Protein AF-A0A5B8Z5X4-F1 (afdb_monomer_lite)

Organism: Cytobacillus dafuensis (NCBI:txid1742359)

Sequence (160 aa):
MNDIFDKNNIFEFWEKALDEIRKSISKPSFDTWIAPLTAHVEDQTIIITTQNDISKDWVEERYKPLLLEKIKEVGGRDFVIKIVSSETLDEEKNLSFTSRIKGLDQNQALGYFLLACKDANVPEETIKEVYKNMKWYFDMKSREDAEEEGHKWFRSLIKS

InterPro domains:
  IPR024633 DnaA N-terminal domain [PF11638] (12-69)
  IPR038454 DnaA, N-terminal domain superfamily [G3DSA:3.30.300.180] (11-103)

Foldseek 3Di:
DDQCPDQVRVPVLLVQLLVVVCVVDDPVCSVPQPVQWDWHDDPQEIEIEDADPVSQVCCVVPVVVVSQVSSCVSRVHGGHYDYYYPVVVVVVVVVVVVVVPVPDDLVRVLVVVLVVCVVVVPDPVVNVVVSVVSVVCVVPDDPVVCVVVVVVVVVVVVVD

Secondary structure (DSSP, 8-state):
------TT-HHHHHHHHHHHHHHHS-HHHHHHHTTT-EEEEETTEEEEEESSHHHHHHHHHHTHHHHHHHHHHHHSS--EEEEEEHHHHHHHHHHHHHHHHTT--HHHHHHHHHHHHHHTT--HHHHHHHHHHHHHHHHHS-HHHHHHHHHHHHHHHHT-

pLDDT: mean 84.37, std 12.84, range [36.62, 95.88]

Structure (mmCIF, N/CA/C/O backbone):
data_AF-A0A5B8Z5X4-F1
#
_entry.id   AF-A0A5B8Z5X4-F1
#
loop_
_atom_site.group_PDB
_atom_site.id
_atom_site.type_symbol
_atom_site.label_atom_id
_atom_site.label_alt_id
_atom_site.label_comp_id
_atom_site.label_asym_id
_atom_site.label_entity_id
_atom_site.label_seq_id
_atom_site.pdbx_PDB_ins_code
_atom_site.Cartn_x
_atom_site.Cartn_y
_atom_site.Cartn_z
_atom_site.occupancy
_atom_site.B_iso_or_equiv
_atom_site.auth_seq_id
_atom_site.auth_comp_id
_atom_site.auth_asym_id
_atom_site.auth_atom_id
_atom_site.pdbx_PDB_model_num
ATOM 1 N N . MET A 1 1 ? -31.631 5.347 10.337 1.00 36.62 1 MET A N 1
ATOM 2 C CA . MET A 1 1 ? -30.459 4.650 10.902 1.00 36.62 1 MET A CA 1
ATOM 3 C C . MET A 1 1 ? -29.271 5.249 10.178 1.00 36.62 1 MET A C 1
ATOM 5 O O . MET A 1 1 ? -29.176 5.056 8.976 1.00 36.62 1 MET A O 1
ATOM 9 N N . ASN A 1 2 ? -28.530 6.145 10.831 1.00 37.72 2 ASN A N 1
ATOM 10 C CA . ASN A 1 2 ? -27.467 6.900 10.167 1.00 37.72 2 ASN A CA 1
ATOM 11 C C . ASN A 1 2 ? -26.269 5.970 10.011 1.00 37.72 2 ASN A C 1
ATOM 13 O O . ASN A 1 2 ? -25.614 5.656 11.001 1.00 37.72 2 ASN A O 1
ATOM 17 N N . ASP A 1 3 ? -26.041 5.488 8.793 1.00 51.06 3 ASP A N 1
ATOM 18 C CA . ASP A 1 3 ? -24.834 4.745 8.455 1.00 51.06 3 ASP A CA 1
ATOM 19 C C . ASP A 1 3 ? -23.680 5.761 8.477 1.00 51.06 3 ASP A C 1
ATOM 21 O O . ASP A 1 3 ? -23.506 6.554 7.556 1.00 51.06 3 ASP A O 1
ATOM 25 N N . ILE A 1 4 ? -22.962 5.822 9.604 1.00 51.12 4 ILE A N 1
ATOM 26 C CA . ILE A 1 4 ? -21.785 6.688 9.820 1.00 51.12 4 ILE A CA 1
ATOM 27 C C . ILE A 1 4 ? -20.644 6.293 8.861 1.00 51.12 4 ILE A C 1
ATOM 29 O O . ILE A 1 4 ? -19.684 7.037 8.676 1.00 51.12 4 ILE A O 1
ATOM 33 N N . PHE A 1 5 ? -20.774 5.139 8.205 1.00 55.28 5 PHE A N 1
ATOM 34 C CA . PHE A 1 5 ? -19.802 4.552 7.304 1.00 55.28 5 PHE A CA 1
ATOM 35 C C . PHE A 1 5 ? -19.933 5.072 5.865 1.00 55.28 5 PHE A C 1
ATOM 37 O O . PHE A 1 5 ? -19.979 4.306 4.902 1.00 55.28 5 PHE A O 1
ATOM 44 N N . ASP A 1 6 ? -20.000 6.392 5.707 1.00 57.22 6 ASP A N 1
ATOM 45 C CA . ASP A 1 6 ? -19.786 7.001 4.399 1.00 57.22 6 ASP A CA 1
ATOM 46 C C . ASP A 1 6 ? -18.274 7.041 4.121 1.00 57.22 6 ASP A C 1
ATOM 48 O O . ASP A 1 6 ? -17.474 7.335 5.015 1.00 57.22 6 ASP A O 1
ATOM 52 N N . LYS A 1 7 ? -17.856 6.770 2.877 1.00 53.00 7 LYS A N 1
ATOM 53 C CA . LYS A 1 7 ? -16.438 6.811 2.445 1.00 53.00 7 LYS A CA 1
ATOM 54 C C . LYS A 1 7 ? -15.758 8.141 2.812 1.00 53.00 7 LYS A C 1
ATOM 56 O O . LYS A 1 7 ? -14.541 8.198 2.954 1.00 53.00 7 LYS A O 1
ATOM 61 N N . ASN A 1 8 ? -16.566 9.185 2.987 1.00 54.69 8 ASN A N 1
ATOM 62 C CA . ASN A 1 8 ? -16.166 10.536 3.347 1.00 54.69 8 ASN A CA 1
ATOM 63 C C . ASN A 1 8 ? -15.823 10.730 4.836 1.00 54.69 8 ASN A C 1
ATOM 65 O O . ASN A 1 8 ? -15.366 11.816 5.179 1.00 54.69 8 ASN A O 1
ATOM 69 N N . ASN A 1 9 ? -16.029 9.735 5.717 1.00 73.81 9 ASN A N 1
ATOM 70 C CA . ASN A 1 9 ? -15.843 9.933 7.160 1.00 73.81 9 ASN A CA 1
ATOM 71 C C . ASN A 1 9 ? -15.201 8.765 7.943 1.00 73.81 9 ASN A C 1
ATOM 73 O O . ASN A 1 9 ? -15.381 8.628 9.155 1.00 73.81 9 ASN A O 1
ATOM 77 N N . ILE A 1 10 ? -14.403 7.924 7.272 1.00 83.06 10 ILE A N 1
ATOM 78 C CA . ILE A 1 10 ? -13.658 6.839 7.939 1.00 83.06 10 ILE A CA 1
ATOM 79 C C . ILE A 1 10 ? -12.694 7.356 9.019 1.00 83.06 10 ILE A C 1
ATOM 81 O O . ILE A 1 10 ? -12.473 6.674 10.015 1.00 83.06 10 ILE A O 1
ATOM 85 N N . PHE A 1 11 ? -12.154 8.565 8.852 1.00 84.56 11 PHE A N 1
ATOM 86 C CA . PHE A 1 11 ? -11.229 9.162 9.812 1.00 84.56 11 PHE A CA 1
ATOM 87 C C . PHE A 1 11 ? -11.896 9.398 11.174 1.00 84.56 11 PHE A C 1
ATOM 89 O O . PHE A 1 11 ? -11.402 8.900 12.181 1.00 84.56 11 PHE A O 1
ATOM 96 N N . GLU A 1 12 ? -13.057 10.066 11.223 1.00 87.19 12 GLU A N 1
ATOM 97 C CA . GLU A 1 12 ? -13.762 10.277 12.498 1.00 87.19 12 GLU A CA 1
ATOM 98 C C . GLU A 1 12 ? -14.269 8.963 13.097 1.00 87.19 12 GLU A C 1
ATOM 100 O O . GLU A 1 12 ? -14.322 8.814 14.318 1.00 87.19 12 GLU A O 1
ATOM 105 N N . PHE A 1 13 ? -14.661 8.005 12.252 1.00 89.44 13 PHE A N 1
ATOM 106 C CA . PHE A 1 13 ? -15.048 6.673 12.705 1.00 89.44 13 PHE A CA 1
ATOM 107 C C . PHE A 1 13 ? -13.884 5.953 13.399 1.00 89.44 13 PHE A C 1
ATOM 109 O O . PHE A 1 13 ? -14.053 5.414 14.494 1.00 89.44 13 PHE A O 1
ATOM 116 N N . TRP A 1 14 ? -12.706 5.960 12.773 1.00 92.62 14 TRP A N 1
ATOM 117 C CA . TRP A 1 14 ? -11.510 5.319 13.305 1.00 92.62 14 TRP A CA 1
ATOM 118 C C . TRP A 1 14 ? -11.037 5.986 14.595 1.00 92.62 14 TRP A C 1
ATOM 120 O O . TRP A 1 14 ? -10.784 5.283 15.567 1.00 92.62 14 TRP A O 1
ATOM 130 N N . GLU A 1 15 ? -11.018 7.320 14.654 1.00 92.06 15 GLU A N 1
ATOM 131 C CA . GLU A 1 15 ? -10.689 8.067 15.877 1.00 92.06 15 GLU A CA 1
ATOM 132 C C . GLU A 1 15 ? -11.616 7.688 17.044 1.00 92.06 15 GLU A C 1
ATOM 134 O O . GLU A 1 15 ? -11.150 7.403 18.147 1.00 92.06 15 GLU A O 1
ATOM 139 N N . LYS A 1 16 ? -12.929 7.569 16.797 1.00 92.38 16 LYS A N 1
ATOM 140 C CA . LYS A 1 16 ? -13.879 7.098 17.821 1.00 92.38 16 LYS A CA 1
ATOM 141 C C . LYS A 1 16 ? -13.584 5.667 18.270 1.00 92.38 16 LYS A C 1
ATOM 143 O O . LYS A 1 16 ? -13.640 5.382 19.464 1.00 92.38 16 LYS A O 1
ATOM 148 N N . ALA A 1 17 ? -13.262 4.768 17.340 1.00 93.38 17 ALA A N 1
ATOM 149 C CA . ALA A 1 17 ? -12.882 3.399 17.684 1.00 93.38 17 ALA A CA 1
ATOM 150 C C . ALA A 1 17 ? -11.594 3.369 18.526 1.00 93.38 17 ALA A C 1
ATOM 152 O O . ALA A 1 17 ? -11.544 2.669 19.539 1.00 93.38 17 ALA A O 1
ATOM 153 N N . LEU A 1 18 ? -10.585 4.168 18.167 1.00 94.38 18 LEU A N 1
ATOM 154 C CA . LEU A 1 18 ? -9.347 4.312 18.933 1.00 94.38 18 LEU A CA 1
ATOM 155 C C . LEU A 1 18 ? -9.610 4.826 20.352 1.00 94.38 18 LEU A C 1
ATOM 157 O O . LEU A 1 18 ? -9.022 4.302 21.300 1.00 94.38 18 LEU A O 1
ATOM 161 N N . ASP A 1 19 ? -10.511 5.792 20.524 1.00 95.00 19 ASP A N 1
ATOM 162 C CA . ASP A 1 19 ? -10.886 6.310 21.842 1.00 95.00 19 ASP A CA 1
ATOM 163 C C . ASP A 1 19 ? -11.571 5.260 22.727 1.00 95.00 19 ASP A C 1
ATOM 165 O O . ASP A 1 19 ? -11.278 5.180 23.924 1.00 95.00 19 ASP A O 1
ATOM 169 N N . GLU A 1 20 ? -12.436 4.412 22.166 1.00 94.88 20 GLU A N 1
ATOM 170 C CA . GLU A 1 20 ? -13.042 3.300 22.913 1.00 94.88 20 GLU A CA 1
ATOM 171 C C . GLU A 1 20 ? -12.017 2.209 23.264 1.00 94.88 20 GLU A C 1
ATOM 173 O O . GLU A 1 20 ? -12.011 1.670 24.378 1.00 94.88 20 GLU A O 1
ATOM 178 N N . ILE A 1 21 ? -11.073 1.924 22.363 1.00 95.19 21 ILE A N 1
ATOM 179 C CA . ILE A 1 21 ? -9.986 0.975 22.637 1.00 95.19 21 ILE A CA 1
ATOM 180 C C . ILE A 1 21 ? -9.056 1.522 23.725 1.00 95.19 21 ILE A C 1
ATOM 182 O O . ILE A 1 21 ? -8.680 0.779 24.633 1.00 95.19 21 ILE A O 1
ATOM 186 N N . ARG A 1 22 ? -8.733 2.823 23.701 1.00 94.81 22 ARG A N 1
ATOM 187 C CA . ARG A 1 22 ? -7.885 3.496 24.702 1.00 94.81 22 ARG A CA 1
ATOM 188 C C . ARG A 1 22 ? -8.418 3.325 26.125 1.00 94.81 22 ARG A C 1
ATOM 190 O O . ARG A 1 22 ? -7.629 3.224 27.060 1.00 94.81 22 ARG A O 1
ATOM 197 N N . LYS A 1 23 ? -9.743 3.276 26.294 1.00 94.38 23 LYS A N 1
ATOM 198 C CA . LYS A 1 23 ? -10.408 3.043 27.589 1.00 94.38 23 LYS A CA 1
ATOM 199 C C . LYS A 1 23 ? -10.361 1.576 28.033 1.00 94.38 23 LYS A C 1
ATOM 201 O O . LYS A 1 23 ? -10.526 1.300 29.217 1.00 94.38 23 LYS A O 1
ATOM 206 N N . SER A 1 24 ? -10.148 0.650 27.099 1.00 92.25 24 SER A N 1
ATOM 207 C CA . SER A 1 24 ? -10.277 -0.798 27.310 1.00 92.25 24 SER A CA 1
ATOM 208 C C . SER A 1 24 ? -8.954 -1.496 27.654 1.00 92.25 24 SER A C 1
ATOM 210 O O . SER A 1 24 ? -8.967 -2.620 28.151 1.00 92.25 24 SER A O 1
ATOM 212 N N . ILE A 1 25 ? -7.806 -0.860 27.397 1.00 94.25 25 ILE A N 1
ATOM 213 C CA . ILE A 1 25 ? -6.471 -1.442 27.624 1.00 94.25 25 ILE A CA 1
ATOM 214 C C . ILE A 1 25 ? -5.532 -0.473 28.349 1.00 94.25 25 ILE A C 1
ATOM 216 O O . ILE A 1 25 ? -5.806 0.716 28.487 1.00 94.25 25 ILE A O 1
ATOM 220 N N . SER A 1 26 ? -4.388 -0.981 28.818 1.00 95.38 26 SER A N 1
ATOM 221 C CA . SER A 1 26 ? -3.384 -0.144 29.484 1.00 95.38 26 SER A CA 1
ATOM 222 C C . SER A 1 26 ? -2.770 0.887 28.527 1.00 95.38 26 SER A C 1
ATOM 224 O O . SER A 1 26 ? -2.558 0.599 27.346 1.00 95.38 26 SER A O 1
ATOM 226 N N . LYS A 1 27 ? -2.410 2.068 29.049 1.00 90.69 27 LYS A N 1
ATOM 227 C CA . LYS A 1 27 ? -1.768 3.136 28.265 1.00 90.69 27 LYS A CA 1
ATOM 228 C C . LYS A 1 27 ? -0.513 2.662 27.504 1.00 90.69 27 LYS A C 1
ATOM 230 O O . LYS A 1 27 ? -0.454 2.917 26.305 1.00 90.69 27 LYS A O 1
ATOM 235 N N . PRO A 1 28 ? 0.439 1.924 28.113 1.00 87.56 28 PRO A N 1
ATOM 236 C CA . PRO A 1 28 ? 1.592 1.400 27.377 1.00 87.56 28 PRO A CA 1
ATOM 237 C C . PRO A 1 28 ? 1.206 0.437 26.249 1.00 87.56 28 PRO A C 1
ATOM 239 O O . PRO A 1 28 ? 1.792 0.490 25.171 1.00 87.56 28 PRO A O 1
ATOM 242 N N . SER A 1 29 ? 0.205 -0.426 26.469 1.00 90.19 29 SER A N 1
ATOM 243 C CA . SER A 1 29 ? -0.292 -1.336 25.429 1.00 90.19 29 SER A CA 1
ATOM 244 C C . SER A 1 29 ? -0.908 -0.574 24.259 1.00 90.19 29 SER A C 1
ATOM 246 O O . SER A 1 29 ? -0.622 -0.900 23.111 1.00 90.19 29 SER A O 1
ATOM 248 N N . PHE A 1 30 ? -1.720 0.447 24.547 1.00 94.62 30 PHE A N 1
ATOM 249 C CA . PHE A 1 30 ? -2.337 1.284 23.523 1.00 94.62 30 PHE A CA 1
ATOM 250 C C . PHE A 1 30 ? -1.292 2.049 22.715 1.00 94.62 30 PHE A C 1
ATOM 252 O O . PHE A 1 30 ? -1.270 1.935 21.492 1.00 94.62 30 PHE A O 1
ATOM 259 N N . ASP A 1 31 ? -0.413 2.784 23.400 1.00 90.12 31 ASP A N 1
ATOM 260 C CA . ASP A 1 31 ? 0.585 3.644 22.761 1.00 90.12 31 ASP A CA 1
ATOM 261 C C . ASP A 1 31 ? 1.543 2.824 21.872 1.00 90.12 31 ASP A C 1
ATOM 263 O O . ASP A 1 31 ? 1.982 3.311 20.834 1.00 90.12 31 ASP A O 1
ATOM 267 N N . THR A 1 32 ? 1.827 1.569 22.246 1.00 84.69 32 THR A N 1
ATOM 268 C CA . THR A 1 32 ? 2.729 0.684 21.489 1.00 84.69 32 THR A CA 1
ATOM 269 C C . THR A 1 32 ? 2.039 -0.001 20.310 1.00 84.69 32 THR A C 1
ATOM 271 O O . THR A 1 32 ? 2.598 -0.037 19.220 1.00 84.69 32 THR A O 1
ATOM 274 N N . TRP A 1 33 ? 0.852 -0.582 20.515 1.00 91.44 33 TRP A N 1
ATOM 275 C CA . TRP A 1 33 ? 0.277 -1.535 19.553 1.00 91.44 33 TRP A CA 1
ATOM 276 C C . TRP A 1 33 ? -0.903 -0.996 18.753 1.00 91.44 33 TRP A C 1
ATOM 278 O O . TRP A 1 33 ? -1.181 -1.514 17.678 1.00 91.44 33 TRP A O 1
ATOM 288 N N . ILE A 1 34 ? -1.614 0.005 19.276 1.00 94.50 34 ILE A N 1
ATOM 289 C CA . ILE A 1 34 ? -2.881 0.473 18.701 1.00 94.50 34 ILE A CA 1
ATOM 290 C C . ILE A 1 34 ? -2.748 1.882 18.131 1.00 94.50 34 ILE A C 1
ATOM 292 O O . ILE A 1 34 ? -3.170 2.125 17.007 1.00 94.50 34 ILE A O 1
ATOM 296 N N . ALA A 1 35 ? -2.132 2.805 18.873 1.00 92.12 35 ALA A N 1
ATOM 297 C CA . ALA A 1 35 ? -1.947 4.188 18.437 1.00 92.12 35 ALA A CA 1
ATOM 298 C C . ALA A 1 35 ? -1.225 4.334 17.079 1.00 92.12 35 ALA A C 1
ATOM 300 O O . ALA A 1 35 ? -1.587 5.239 16.330 1.00 92.12 35 ALA A O 1
ATOM 301 N N . PRO A 1 36 ? -0.243 3.480 16.718 1.00 92.56 36 PRO A N 1
ATOM 302 C CA . PRO A 1 36 ? 0.424 3.580 15.420 1.00 92.56 36 PRO A CA 1
ATOM 303 C C . PRO A 1 36 ? -0.392 3.058 14.228 1.00 92.56 36 PRO A C 1
ATOM 305 O O . PRO A 1 36 ? 0.075 3.164 13.095 1.00 92.56 36 PRO A O 1
ATOM 308 N N . LEU A 1 37 ? -1.556 2.445 14.466 1.00 93.94 37 LEU A N 1
ATOM 309 C CA . LEU A 1 37 ? -2.372 1.837 13.421 1.00 93.94 37 LEU A CA 1
ATOM 310 C C . LEU A 1 37 ? -3.133 2.896 12.624 1.00 93.94 37 LEU A C 1
ATOM 312 O O . LEU A 1 37 ? -3.771 3.788 13.188 1.00 93.94 37 LEU A O 1
ATOM 316 N N . THR A 1 38 ? -3.151 2.742 11.306 1.00 91.88 38 THR A N 1
ATOM 317 C CA . THR A 1 38 ? -3.998 3.545 10.414 1.00 91.88 38 THR A CA 1
ATOM 318 C C . THR A 1 38 ? -5.074 2.672 9.786 1.00 91.88 38 THR A C 1
ATOM 320 O O . THR A 1 38 ? -4.874 1.468 9.624 1.00 91.88 38 THR A O 1
ATOM 323 N N . ALA A 1 39 ? -6.223 3.258 9.447 1.00 91.44 39 ALA A N 1
ATOM 324 C CA . ALA A 1 39 ? -7.322 2.527 8.828 1.00 91.44 39 ALA A CA 1
ATOM 325 C C . ALA A 1 39 ? -7.893 3.250 7.606 1.00 91.44 39 ALA A C 1
ATOM 327 O O . ALA A 1 39 ? -8.081 4.468 7.614 1.00 91.44 39 ALA A O 1
ATOM 328 N N . HIS A 1 40 ? -8.226 2.480 6.573 1.00 88.38 40 HIS A N 1
ATOM 329 C CA . HIS A 1 40 ? -8.954 2.945 5.393 1.00 88.38 40 HIS A CA 1
ATOM 330 C C . HIS A 1 40 ? -9.958 1.890 4.914 1.00 88.38 40 HIS A C 1
ATOM 332 O O . HIS A 1 40 ? -9.998 0.778 5.434 1.00 88.38 40 HIS A O 1
ATOM 338 N N . VAL A 1 41 ? -10.812 2.244 3.949 1.00 85.31 41 VAL A N 1
ATOM 339 C CA . VAL A 1 41 ? -11.865 1.351 3.431 1.00 85.31 41 VAL A CA 1
ATOM 340 C C . VAL A 1 41 ? -11.611 1.006 1.971 1.00 85.31 41 VAL A C 1
ATOM 342 O O . VAL A 1 41 ? -11.562 1.896 1.121 1.00 85.31 41 VAL A O 1
ATOM 345 N N . GLU A 1 42 ? -11.561 -0.290 1.674 1.00 83.25 42 GLU A N 1
ATOM 346 C CA . GLU A 1 42 ? -11.500 -0.850 0.321 1.00 83.25 42 GLU A CA 1
ATOM 347 C C . GLU A 1 42 ? -12.595 -1.900 0.159 1.00 83.25 42 GLU A C 1
ATOM 349 O O . GLU A 1 42 ? -12.698 -2.803 0.980 1.00 83.25 42 GLU A O 1
ATOM 354 N N . ASP A 1 43 ? -13.443 -1.767 -0.867 1.00 78.25 43 ASP A N 1
ATOM 355 C CA . ASP A 1 43 ? -14.484 -2.746 -1.221 1.00 78.25 43 ASP A CA 1
ATOM 356 C C . ASP A 1 43 ? -15.263 -3.318 -0.018 1.00 78.25 43 ASP A C 1
ATOM 358 O O . ASP A 1 43 ? -15.481 -4.519 0.105 1.00 78.25 43 ASP A O 1
ATOM 362 N N . GLN A 1 44 ? -15.696 -2.423 0.882 1.00 81.44 44 GLN A N 1
ATOM 363 C CA . GLN A 1 44 ? -16.445 -2.724 2.119 1.00 81.44 44 GLN A CA 1
ATOM 364 C C . GLN A 1 44 ? -15.649 -3.419 3.240 1.00 81.44 44 GLN A C 1
ATOM 366 O O . GLN A 1 44 ? -16.228 -3.809 4.254 1.00 81.44 44 GLN A O 1
ATOM 371 N N . THR A 1 45 ? -14.330 -3.513 3.102 1.00 87.75 45 THR A N 1
ATOM 372 C CA . THR A 1 45 ? -13.401 -4.030 4.110 1.00 87.75 45 THR A CA 1
ATOM 373 C C . THR A 1 45 ? -12.620 -2.881 4.741 1.00 87.75 45 THR A C 1
ATOM 375 O O . THR A 1 45 ? -12.146 -1.985 4.041 1.00 87.75 45 THR A O 1
ATOM 378 N N . ILE A 1 46 ? -12.466 -2.906 6.066 1.00 90.62 46 ILE A N 1
ATOM 379 C CA . ILE A 1 46 ? -11.562 -1.994 6.775 1.00 90.62 46 ILE A CA 1
ATOM 380 C C . ILE A 1 46 ? -10.159 -2.581 6.709 1.00 90.62 46 ILE A C 1
ATOM 382 O O . ILE A 1 46 ? -9.898 -3.656 7.252 1.00 90.62 46 ILE A O 1
ATOM 386 N N . ILE A 1 47 ? -9.259 -1.868 6.052 1.00 92.50 47 ILE A N 1
ATOM 387 C CA . ILE A 1 47 ? -7.847 -2.214 5.996 1.00 92.50 47 ILE A CA 1
ATOM 388 C C . ILE A 1 47 ? -7.149 -1.483 7.136 1.00 92.50 47 ILE A C 1
ATOM 390 O O . ILE A 1 47 ? -7.158 -0.257 7.171 1.00 92.50 47 ILE A O 1
ATOM 394 N N . ILE A 1 48 ? -6.572 -2.233 8.072 1.00 93.88 48 ILE A N 1
ATOM 395 C CA . ILE A 1 48 ? -5.789 -1.707 9.193 1.00 93.88 48 ILE A CA 1
ATOM 396 C C . ILE A 1 48 ? -4.316 -1.943 8.884 1.00 93.88 48 ILE A C 1
ATOM 398 O O . ILE A 1 48 ? -3.898 -3.087 8.706 1.00 93.88 48 ILE A O 1
ATOM 402 N N . THR A 1 49 ? -3.532 -0.873 8.828 1.00 93.94 49 THR A N 1
ATOM 403 C CA . THR A 1 49 ? -2.110 -0.932 8.485 1.00 93.94 49 THR A CA 1
ATOM 404 C C . THR A 1 49 ? -1.249 -0.817 9.737 1.00 93.94 49 THR A C 1
ATOM 406 O O . THR A 1 49 ? -1.419 0.105 10.537 1.00 93.94 49 THR A O 1
ATOM 409 N N . THR A 1 50 ? -0.308 -1.745 9.897 1.00 92.31 50 THR A N 1
ATOM 410 C CA . THR A 1 50 ? 0.740 -1.723 10.922 1.00 92.31 50 THR A CA 1
ATOM 411 C C . THR A 1 50 ? 2.071 -1.239 10.336 1.00 92.31 50 THR A C 1
ATOM 413 O O . THR A 1 50 ? 2.254 -1.194 9.121 1.00 92.31 50 THR A O 1
ATOM 416 N N . GLN A 1 51 ? 3.030 -0.901 11.202 1.00 87.06 51 GLN A N 1
ATOM 417 C CA . GLN A 1 51 ? 4.350 -0.409 10.781 1.00 87.06 51 GLN A CA 1
ATOM 418 C C . GLN A 1 51 ? 5.281 -1.490 10.203 1.00 87.06 51 GLN A C 1
ATOM 420 O O . GLN A 1 51 ? 6.248 -1.153 9.530 1.00 87.06 51 GLN A O 1
ATOM 425 N N . ASN A 1 52 ? 5.053 -2.765 10.529 1.00 84.44 52 ASN A N 1
ATOM 426 C CA . ASN A 1 52 ? 5.870 -3.910 10.108 1.00 84.44 52 ASN A CA 1
ATOM 427 C C . ASN A 1 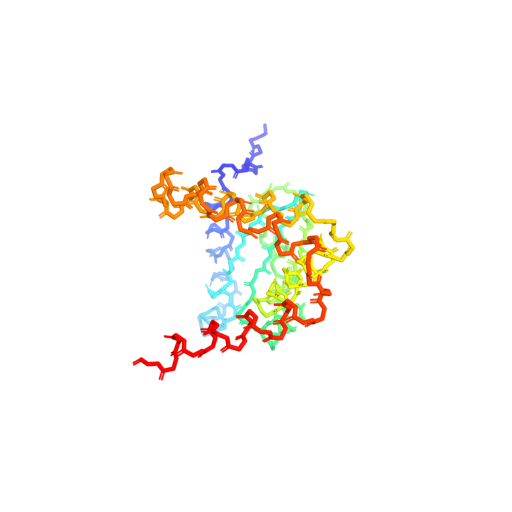52 ? 5.150 -5.231 10.419 1.00 84.44 52 ASN A C 1
ATOM 429 O O . ASN A 1 52 ? 4.131 -5.246 11.124 1.00 84.44 52 ASN A O 1
ATOM 433 N N . ASP A 1 53 ? 5.698 -6.338 9.923 1.00 84.81 53 ASP A N 1
ATOM 434 C CA . ASP A 1 53 ? 5.106 -7.669 10.097 1.00 84.81 53 ASP A CA 1
ATOM 435 C C . ASP A 1 53 ? 5.032 -8.127 11.561 1.00 84.81 53 ASP A C 1
ATOM 437 O O . ASP A 1 53 ? 4.023 -8.689 11.975 1.00 84.81 53 ASP A O 1
ATOM 441 N N . ILE A 1 54 ? 6.016 -7.785 12.400 1.00 85.12 54 ILE A N 1
ATOM 442 C CA . ILE A 1 54 ? 5.983 -8.131 13.836 1.00 85.12 54 ILE A CA 1
ATOM 443 C C . ILE A 1 54 ? 4.769 -7.486 14.517 1.00 85.12 54 ILE A C 1
ATOM 445 O O . ILE A 1 54 ? 4.054 -8.119 15.295 1.00 85.12 54 ILE A O 1
ATOM 449 N N . SER A 1 55 ? 4.524 -6.211 14.213 1.00 87.12 55 SER A N 1
ATOM 450 C CA . SER A 1 55 ? 3.359 -5.485 14.716 1.00 87.12 55 SER A CA 1
ATOM 451 C C . SER A 1 55 ? 2.061 -6.065 14.170 1.00 87.12 55 SER A C 1
ATOM 453 O O . SER A 1 55 ? 1.084 -6.152 14.909 1.00 87.12 55 SER A O 1
ATOM 455 N N . LYS A 1 56 ? 2.043 -6.476 12.897 1.00 91.50 56 LYS A N 1
ATOM 456 C CA . LYS A 1 56 ? 0.882 -7.122 12.277 1.00 91.50 56 LYS A CA 1
ATOM 457 C C . LYS A 1 56 ? 0.526 -8.410 13.008 1.00 91.50 56 LYS A C 1
ATOM 459 O O . LYS A 1 56 ? -0.602 -8.514 13.478 1.00 91.50 56 LYS A O 1
ATOM 464 N N . ASP A 1 57 ? 1.477 -9.328 13.151 1.00 88.31 57 ASP A N 1
ATOM 465 C CA . ASP A 1 57 ? 1.253 -10.627 13.787 1.00 88.31 57 ASP A CA 1
ATOM 466 C C . ASP A 1 57 ? 0.751 -10.444 15.222 1.00 88.31 57 ASP A C 1
ATOM 468 O O . ASP A 1 57 ? -0.251 -11.028 15.631 1.00 88.31 57 ASP A O 1
ATOM 472 N N . TRP A 1 58 ? 1.372 -9.533 15.973 1.00 90.06 58 TRP A N 1
ATOM 473 C CA . TRP A 1 58 ? 0.966 -9.261 17.347 1.00 90.06 58 TRP A CA 1
ATOM 474 C C . TRP A 1 58 ? -0.439 -8.658 17.463 1.00 90.06 58 TRP A C 1
ATOM 476 O O . TRP A 1 58 ? -1.222 -9.041 18.340 1.00 90.06 58 TRP A O 1
ATOM 486 N N . VAL A 1 59 ? -0.775 -7.701 16.592 1.00 92.88 59 VAL A N 1
ATOM 487 C CA . VAL A 1 59 ? -2.104 -7.075 16.554 1.00 92.88 59 VAL A CA 1
ATOM 488 C C . VAL A 1 59 ? -3.159 -8.081 16.107 1.00 92.88 59 VAL A C 1
ATOM 490 O O . VAL A 1 59 ? -4.241 -8.127 16.695 1.00 92.88 59 VAL A O 1
ATOM 493 N N . GLU A 1 60 ? -2.839 -8.925 15.131 1.00 92.75 60 GLU A N 1
ATOM 494 C CA . GLU A 1 60 ? -3.716 -9.978 14.633 1.00 92.75 60 GLU A CA 1
ATOM 495 C C . GLU A 1 60 ? -4.009 -11.040 15.699 1.00 92.75 60 GLU A C 1
ATOM 497 O O . GLU A 1 60 ? -5.172 -11.392 15.907 1.00 92.75 60 GLU A O 1
ATOM 502 N N . GLU A 1 61 ? -2.994 -11.494 16.432 1.00 91.31 61 GLU A N 1
ATOM 503 C CA . GLU A 1 61 ? -3.153 -12.515 17.469 1.00 91.31 61 GLU A CA 1
ATOM 504 C C . GLU A 1 61 ? -3.867 -11.996 18.723 1.00 91.31 61 GLU A C 1
ATOM 506 O O . GLU A 1 61 ? -4.699 -12.699 19.301 1.00 91.31 61 GLU A O 1
ATOM 511 N N . ARG A 1 62 ? -3.536 -10.780 19.182 1.00 92.19 62 ARG A N 1
ATOM 512 C CA . ARG A 1 62 ? -3.965 -10.300 20.509 1.00 92.19 62 ARG A CA 1
ATOM 513 C C . ARG A 1 62 ? -5.077 -9.272 20.491 1.00 92.19 62 ARG A C 1
ATOM 515 O O . ARG A 1 62 ? -5.873 -9.230 21.427 1.00 92.19 62 ARG A O 1
ATOM 522 N N . TYR A 1 63 ? -5.114 -8.419 19.474 1.00 93.44 63 TYR A N 1
ATOM 523 C CA . TYR A 1 63 ? -5.975 -7.237 19.470 1.00 93.44 63 TYR A CA 1
ATOM 524 C C . TYR A 1 63 ? -7.080 -7.300 18.419 1.00 93.44 63 TYR A C 1
ATOM 526 O O . TYR A 1 63 ? -8.058 -6.572 18.549 1.00 93.44 63 TYR A O 1
ATOM 534 N N . LYS A 1 64 ? -7.012 -8.209 17.440 1.00 93.38 64 LYS A N 1
ATOM 535 C CA . LYS A 1 64 ? -8.060 -8.399 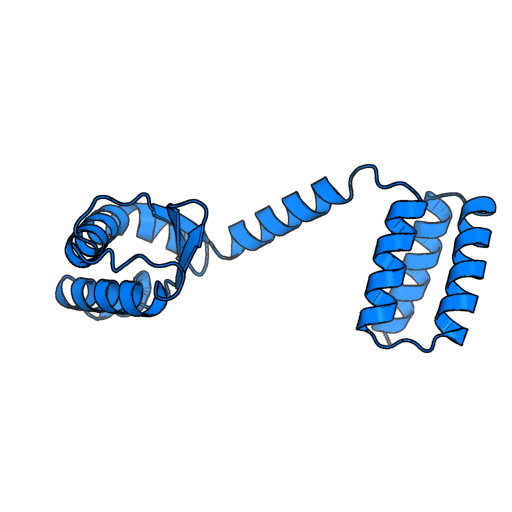16.426 1.00 93.38 64 LYS A CA 1
ATOM 536 C C . LYS A 1 64 ? -9.464 -8.610 17.009 1.00 93.38 64 LYS A C 1
ATOM 538 O O . LYS A 1 64 ? -10.386 -7.969 16.503 1.00 93.38 64 LYS A O 1
ATOM 543 N N . PRO A 1 65 ? -9.671 -9.420 18.071 1.00 94.06 65 PRO A N 1
ATOM 544 C CA . PRO A 1 65 ? -10.996 -9.554 18.678 1.00 94.06 65 PRO A CA 1
ATOM 545 C C . PRO A 1 65 ? -11.507 -8.233 19.265 1.00 94.06 65 PRO A C 1
ATOM 547 O O . PRO A 1 65 ? -12.651 -7.860 19.026 1.00 94.06 65 PRO A O 1
ATOM 550 N N . LEU A 1 66 ? -10.638 -7.495 19.965 1.00 94.50 66 LEU A N 1
ATOM 551 C CA . LEU A 1 66 ? -10.969 -6.197 20.554 1.00 94.50 66 LEU A CA 1
ATOM 552 C C . LEU A 1 66 ? -11.261 -5.144 19.477 1.00 94.50 66 LEU A C 1
ATOM 554 O O . LEU A 1 66 ? -12.209 -4.377 19.607 1.00 94.50 66 LEU A O 1
ATOM 558 N N . LEU A 1 67 ? -10.472 -5.120 18.399 1.00 95.12 67 LEU A N 1
ATOM 559 C CA . LEU A 1 67 ? -10.697 -4.242 17.252 1.00 95.12 67 LEU A CA 1
ATOM 560 C C . LEU A 1 67 ? -12.078 -4.497 16.647 1.00 95.12 67 LEU A C 1
ATOM 562 O O . LEU A 1 67 ? -12.844 -3.556 16.484 1.00 95.12 67 LEU A O 1
ATOM 566 N N . LEU A 1 68 ? -12.422 -5.758 16.370 1.00 93.94 68 LEU A N 1
ATOM 567 C CA . LEU A 1 68 ? -13.738 -6.125 15.839 1.00 93.94 68 LEU A CA 1
ATOM 568 C C . LEU A 1 68 ? -14.875 -5.704 16.770 1.00 93.94 68 LEU A C 1
ATOM 570 O O . LEU A 1 68 ? -15.859 -5.134 16.304 1.00 93.94 68 LEU A O 1
ATOM 574 N N . GLU A 1 69 ? -14.731 -5.955 18.071 1.00 94.75 69 GLU A N 1
ATOM 575 C CA . GLU A 1 69 ? -15.711 -5.560 19.082 1.00 94.75 69 GLU A CA 1
ATOM 576 C C . GLU A 1 69 ? -15.939 -4.043 19.072 1.00 94.75 69 GLU A C 1
ATOM 578 O O . GLU A 1 69 ? -17.072 -3.593 18.909 1.00 94.75 69 GLU A O 1
ATOM 583 N N . LYS A 1 70 ? -14.871 -3.240 19.166 1.00 94.00 70 LYS A N 1
ATOM 584 C CA . LYS A 1 70 ? -14.989 -1.775 19.261 1.00 94.00 70 LYS A CA 1
ATOM 585 C C . LYS A 1 70 ? -15.433 -1.124 17.958 1.00 94.00 70 LYS A C 1
ATOM 587 O O . LYS A 1 70 ? -16.262 -0.219 17.976 1.00 94.00 70 LYS A O 1
ATOM 592 N N . ILE A 1 71 ? -14.974 -1.629 16.816 1.00 92.25 71 ILE A N 1
ATOM 593 C CA . ILE A 1 71 ? -15.450 -1.192 15.496 1.00 92.25 71 ILE A CA 1
ATOM 594 C C . ILE A 1 71 ? -16.950 -1.489 15.346 1.00 92.25 71 ILE A C 1
ATOM 596 O O . ILE A 1 71 ? -17.701 -0.639 14.864 1.00 92.25 71 ILE A O 1
ATOM 600 N N . LYS A 1 72 ? -17.412 -2.662 15.798 1.00 91.38 72 LYS A N 1
ATOM 601 C CA . LYS A 1 72 ? -18.834 -3.025 15.789 1.00 91.38 72 LYS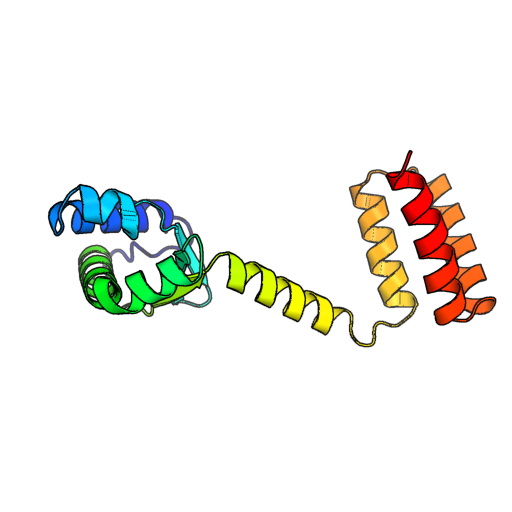 A CA 1
ATOM 602 C C . LYS A 1 72 ? -19.663 -2.137 16.710 1.00 91.38 72 LYS A C 1
ATOM 604 O O . LYS A 1 72 ? -20.744 -1.712 16.312 1.00 91.38 72 LYS A O 1
ATOM 609 N N . GLU A 1 73 ? -19.179 -1.851 17.916 1.00 90.62 73 GLU A N 1
ATOM 610 C CA . GLU A 1 73 ? -19.857 -0.958 18.864 1.00 90.62 73 GLU A CA 1
ATOM 611 C C . GLU A 1 73 ? -20.038 0.449 18.281 1.00 90.62 73 GLU A C 1
ATOM 613 O O . GLU A 1 73 ? -21.140 0.994 18.324 1.00 90.62 73 GLU A O 1
ATOM 618 N N . VAL A 1 74 ? -18.986 1.010 17.675 1.00 90.31 74 VAL A N 1
ATOM 619 C CA . VAL A 1 74 ? -19.029 2.353 17.076 1.00 90.31 74 VAL A CA 1
ATOM 620 C C . VAL A 1 74 ? -19.888 2.383 15.807 1.00 90.31 74 VAL A C 1
ATOM 622 O O . VAL A 1 74 ? -20.616 3.349 15.578 1.00 90.31 74 VAL A O 1
ATOM 625 N N . GLY A 1 75 ? -19.817 1.346 14.969 1.00 86.00 75 GLY A N 1
ATOM 626 C CA . GLY A 1 75 ? -20.508 1.316 13.674 1.00 86.00 75 GLY A CA 1
ATOM 627 C C . GLY A 1 75 ? -21.894 0.677 13.690 1.00 86.00 75 GLY A C 1
ATOM 628 O O . GLY A 1 75 ? -22.604 0.742 12.689 1.00 86.00 75 GLY A O 1
ATOM 629 N N . GLY A 1 76 ? -22.292 0.050 14.797 1.00 86.94 76 GLY A N 1
ATOM 630 C CA . GLY A 1 76 ? -23.606 -0.573 14.973 1.00 86.94 76 GLY A CA 1
ATOM 631 C C . GLY A 1 76 ? -23.869 -1.803 14.096 1.00 86.94 76 GLY A C 1
ATOM 632 O O . GLY A 1 76 ? -25.016 -2.240 13.998 1.00 86.94 76 GLY A O 1
ATOM 633 N N . ARG A 1 77 ? -22.842 -2.362 13.443 1.00 85.38 77 ARG A N 1
ATOM 634 C CA . ARG A 1 77 ? -22.935 -3.542 12.569 1.00 85.38 77 ARG A CA 1
ATOM 635 C C . ARG A 1 77 ? -21.618 -4.310 12.535 1.00 85.38 77 ARG A C 1
ATOM 637 O O . ARG A 1 77 ? -20.588 -3.797 12.960 1.00 85.38 77 ARG A O 1
ATOM 644 N N . ASP A 1 78 ? -21.649 -5.529 12.012 1.00 87.31 78 ASP A N 1
ATOM 645 C CA . ASP A 1 78 ? -20.434 -6.308 11.786 1.00 87.31 78 ASP A CA 1
ATOM 646 C C . ASP A 1 78 ? -19.639 -5.759 10.590 1.00 87.31 78 ASP A C 1
ATOM 648 O O . ASP A 1 78 ? -20.206 -5.404 9.552 1.00 87.31 78 ASP A O 1
ATOM 652 N N . PHE A 1 79 ? -18.316 -5.702 10.745 1.00 87.88 79 PHE A N 1
ATOM 653 C CA . PHE A 1 79 ? -17.379 -5.276 9.709 1.00 87.88 79 PHE A CA 1
ATOM 654 C C . PHE A 1 79 ? -16.366 -6.374 9.425 1.00 87.88 79 PHE A C 1
ATOM 656 O O . PHE A 1 79 ? -15.955 -7.114 10.319 1.00 87.88 79 PHE A O 1
ATOM 663 N N . VAL A 1 80 ? -15.923 -6.437 8.172 1.00 90.25 80 VAL A N 1
ATOM 664 C CA . VAL A 1 80 ? -14.759 -7.233 7.792 1.00 90.25 80 VAL A CA 1
ATOM 665 C C . VAL A 1 80 ? -13.526 -6.357 7.973 1.00 90.25 80 VAL A C 1
ATOM 667 O O . VAL A 1 80 ? -13.478 -5.248 7.437 1.00 90.25 80 VAL A O 1
ATOM 670 N N . ILE A 1 81 ? -12.539 -6.850 8.721 1.00 92.06 81 ILE A N 1
ATOM 671 C CA . ILE A 1 81 ? -11.245 -6.181 8.879 1.00 92.06 81 ILE A CA 1
ATOM 672 C C . ILE A 1 81 ? -10.128 -7.053 8.307 1.00 92.06 81 ILE A C 1
ATOM 674 O O . ILE A 1 81 ? -10.102 -8.267 8.529 1.00 92.06 81 ILE A O 1
ATOM 678 N N . LYS A 1 82 ? -9.190 -6.428 7.596 1.00 93.19 82 LYS A N 1
ATOM 679 C CA . LYS A 1 82 ? -7.943 -7.042 7.129 1.00 93.19 82 LYS A CA 1
ATOM 680 C C . LYS A 1 82 ? -6.786 -6.253 7.729 1.00 93.19 82 LYS A C 1
ATOM 682 O O . LYS A 1 82 ? -6.740 -5.037 7.581 1.00 93.19 82 LYS A O 1
ATOM 687 N N . ILE A 1 83 ? -5.870 -6.941 8.404 1.00 93.06 83 ILE A N 1
ATOM 688 C CA . ILE A 1 83 ? -4.673 -6.321 8.975 1.00 93.06 83 ILE A CA 1
ATOM 689 C C . ILE A 1 83 ? -3.514 -6.579 8.010 1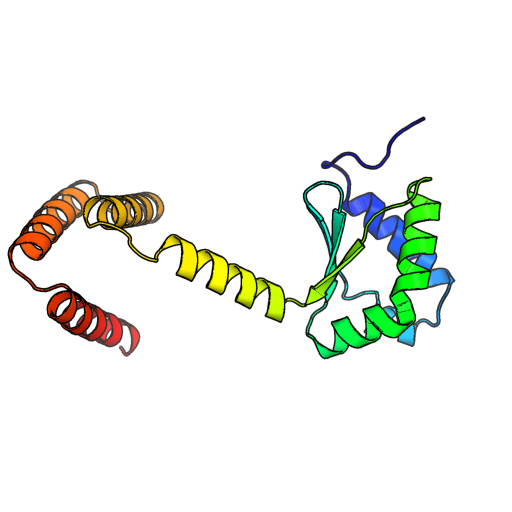.00 93.06 83 ILE A C 1
ATOM 691 O O . ILE A 1 83 ? -3.280 -7.715 7.595 1.00 93.06 83 ILE A O 1
ATOM 695 N N . VAL A 1 84 ? -2.816 -5.521 7.618 1.00 92.25 84 VAL A N 1
ATOM 696 C CA . VAL A 1 84 ? -1.668 -5.556 6.704 1.00 92.25 84 VAL A CA 1
ATOM 697 C C . VAL A 1 84 ? -0.506 -4.795 7.329 1.00 92.25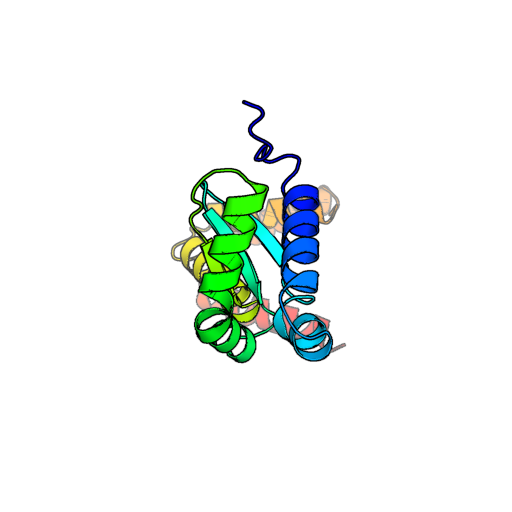 84 VAL A C 1
ATOM 699 O O . VAL A 1 84 ? -0.729 -3.920 8.161 1.00 92.25 84 VAL A O 1
ATOM 702 N N . SER A 1 85 ? 0.729 -5.108 6.947 1.00 90.19 85 SER A N 1
ATOM 703 C CA . SER A 1 85 ? 1.876 -4.268 7.294 1.00 90.19 85 SER A CA 1
ATOM 704 C C . SER A 1 85 ? 2.191 -3.316 6.144 1.00 90.19 85 SER A C 1
ATOM 706 O O . SER A 1 85 ? 1.872 -3.594 4.983 1.00 90.19 85 SER A O 1
ATOM 708 N N . SER A 1 86 ? 2.832 -2.187 6.447 1.00 82.75 86 SER A N 1
ATOM 709 C CA . SER A 1 86 ? 3.356 -1.289 5.414 1.00 82.75 86 SER A CA 1
ATOM 710 C C . SER A 1 86 ? 4.357 -1.984 4.487 1.00 82.75 86 SER A C 1
ATOM 712 O O . SER A 1 86 ? 4.389 -1.675 3.301 1.00 82.75 86 SER A O 1
ATOM 714 N N . GLU A 1 87 ? 5.106 -2.966 4.993 1.00 76.12 87 GLU A N 1
ATOM 715 C CA . GLU A 1 87 ? 6.031 -3.787 4.203 1.00 76.12 87 GLU A CA 1
ATOM 716 C C . GLU A 1 87 ? 5.267 -4.638 3.173 1.00 76.12 87 GLU A C 1
ATOM 718 O O . GLU A 1 87 ? 5.586 -4.602 1.984 1.00 76.12 87 GLU A O 1
ATOM 723 N N . THR A 1 88 ? 4.177 -5.307 3.580 1.00 67.69 88 THR A N 1
ATOM 724 C CA . THR A 1 88 ? 3.343 -6.082 2.642 1.00 67.69 88 THR A CA 1
ATOM 725 C C . THR A 1 88 ? 2.648 -5.183 1.609 1.00 67.69 88 THR A C 1
ATOM 727 O O . THR A 1 88 ? 2.462 -5.592 0.465 1.00 67.69 88 THR A O 1
ATOM 730 N N . LEU A 1 89 ? 2.266 -3.951 1.974 1.00 66.38 89 LEU A N 1
ATOM 731 C CA . LEU A 1 89 ? 1.662 -2.997 1.031 1.00 66.38 89 LEU A CA 1
ATOM 732 C C . LEU A 1 89 ? 2.643 -2.566 -0.068 1.00 66.38 89 LEU A C 1
ATOM 734 O O . LEU A 1 89 ? 2.237 -2.394 -1.221 1.00 66.38 89 LEU A O 1
ATOM 738 N N . ASP A 1 90 ? 3.921 -2.406 0.267 1.00 59.50 90 ASP A N 1
ATOM 739 C CA . ASP A 1 90 ? 4.959 -2.080 -0.710 1.00 59.50 90 ASP A CA 1
ATOM 740 C C . ASP A 1 90 ? 5.287 -3.285 -1.605 1.00 59.50 90 ASP A C 1
ATOM 742 O O . ASP A 1 90 ? 5.493 -3.125 -2.811 1.00 59.50 90 ASP A O 1
ATOM 746 N N . GLU A 1 91 ? 5.247 -4.504 -1.069 1.00 57.31 91 GLU A N 1
ATOM 747 C CA . GLU A 1 91 ? 5.386 -5.736 -1.851 1.00 57.31 91 GLU A CA 1
ATOM 748 C C . GLU A 1 91 ? 4.190 -5.988 -2.780 1.00 57.31 91 GLU A C 1
ATOM 750 O O . GLU A 1 91 ? 4.395 -6.280 -3.956 1.00 57.31 91 GLU A O 1
ATOM 755 N N . GLU A 1 92 ? 2.945 -5.809 -2.326 1.00 58.38 92 GLU A N 1
ATOM 756 C CA . GLU A 1 92 ? 1.746 -5.925 -3.173 1.00 58.38 92 GLU A CA 1
ATOM 757 C C . GLU A 1 92 ? 1.715 -4.840 -4.261 1.00 58.38 92 GLU A C 1
ATOM 759 O O . GLU A 1 92 ? 1.337 -5.122 -5.401 1.00 58.38 92 GLU A O 1
ATOM 764 N N . LYS A 1 93 ? 2.176 -3.615 -3.969 1.00 55.38 93 LYS A N 1
ATOM 765 C CA . LYS A 1 93 ? 2.370 -2.575 -4.994 1.00 55.38 93 LYS A CA 1
ATOM 766 C C . LYS A 1 93 ? 3.454 -2.955 -5.990 1.00 55.38 93 LYS A C 1
ATOM 768 O O . LYS A 1 93 ? 3.242 -2.765 -7.184 1.00 55.38 93 LYS A O 1
ATOM 773 N N . ASN A 1 94 ? 4.572 -3.522 -5.543 1.00 52.97 94 ASN A N 1
ATOM 774 C CA . ASN A 1 94 ? 5.632 -3.994 -6.432 1.00 52.97 94 ASN A CA 1
ATOM 775 C C . ASN A 1 94 ? 5.198 -5.213 -7.261 1.00 52.97 94 ASN A C 1
ATOM 777 O O . ASN A 1 94 ? 5.511 -5.280 -8.446 1.00 52.97 94 ASN A O 1
ATOM 781 N N . LEU A 1 95 ? 4.421 -6.143 -6.707 1.00 54.72 95 LEU A N 1
ATOM 782 C CA . LEU A 1 95 ? 3.830 -7.279 -7.426 1.00 54.72 95 LEU A CA 1
ATOM 783 C C . LEU A 1 95 ? 2.747 -6.819 -8.419 1.00 54.72 95 LEU A C 1
ATOM 785 O O . LEU A 1 95 ? 2.707 -7.276 -9.561 1.00 54.72 95 LEU A O 1
ATOM 789 N N . SER A 1 96 ? 1.903 -5.860 -8.035 1.00 58.56 96 SER A N 1
ATOM 790 C CA . SER A 1 96 ? 0.934 -5.190 -8.919 1.00 58.56 96 SER A CA 1
ATOM 791 C C . SER A 1 96 ? 1.634 -4.410 -10.036 1.00 58.56 96 SER A C 1
ATOM 793 O O . SER A 1 96 ? 1.231 -4.467 -11.195 1.00 58.56 96 SER A O 1
ATOM 795 N N . PHE A 1 97 ? 2.733 -3.724 -9.729 1.00 57.19 97 PHE A N 1
ATOM 796 C CA . PHE A 1 97 ? 3.530 -2.997 -10.709 1.00 57.19 97 PHE A CA 1
ATOM 797 C C . PHE A 1 97 ? 4.226 -3.954 -11.683 1.00 57.19 97 PHE A C 1
ATOM 799 O O . PHE A 1 97 ? 4.038 -3.841 -12.892 1.00 57.19 97 PHE A O 1
ATOM 806 N N . THR A 1 98 ? 4.958 -4.946 -11.169 1.00 61.28 98 THR A N 1
ATOM 807 C CA . THR A 1 98 ? 5.668 -5.955 -11.975 1.00 61.28 98 THR A CA 1
ATOM 808 C C . THR A 1 98 ? 4.721 -6.811 -12.815 1.00 61.28 98 THR A C 1
ATOM 810 O O . THR A 1 98 ? 5.058 -7.166 -13.943 1.00 61.28 98 THR A O 1
ATOM 813 N N . SER A 1 99 ? 3.510 -7.096 -12.327 1.00 63.34 99 SER A N 1
ATOM 814 C CA . SER A 1 99 ? 2.477 -7.772 -13.121 1.00 63.34 99 SER A CA 1
ATOM 815 C C . SER A 1 99 ? 1.894 -6.881 -14.220 1.00 63.34 99 SER A C 1
ATOM 817 O O . SER A 1 99 ? 1.702 -7.368 -15.331 1.00 63.34 99 SER A O 1
ATOM 819 N N . ARG A 1 100 ? 1.677 -5.582 -13.968 1.00 64.06 100 ARG A N 1
ATOM 820 C CA . ARG A 1 100 ? 1.183 -4.625 -14.980 1.00 64.06 100 ARG A CA 1
ATOM 821 C C . ARG A 1 100 ? 2.184 -4.352 -16.098 1.00 64.06 100 ARG A C 1
ATOM 823 O O . ARG A 1 100 ? 1.765 -4.089 -17.219 1.00 64.06 100 ARG A O 1
ATOM 830 N N . ILE A 1 101 ? 3.484 -4.413 -15.810 1.00 69.81 101 ILE A N 1
ATOM 831 C CA . ILE A 1 101 ? 4.532 -4.208 -16.824 1.00 69.81 101 ILE A CA 1
ATOM 832 C C . ILE A 1 101 ? 4.898 -5.492 -17.585 1.00 69.81 101 ILE A C 1
ATOM 834 O O . ILE A 1 101 ? 5.599 -5.435 -18.598 1.00 69.81 101 ILE A O 1
ATOM 838 N N . LYS A 1 102 ? 4.433 -6.663 -17.126 1.00 74.25 102 LYS A N 1
ATOM 839 C CA . LYS A 1 102 ? 4.743 -7.949 -17.755 1.00 74.25 102 LYS A CA 1
ATOM 840 C C . LYS A 1 102 ? 4.064 -8.044 -19.123 1.00 74.25 102 LYS A C 1
ATOM 842 O O . LYS A 1 102 ? 2.852 -8.196 -19.213 1.00 74.25 102 LYS A O 1
ATOM 847 N N . GLY A 1 103 ? 4.865 -8.011 -20.187 1.00 72.56 103 GLY A N 1
ATOM 848 C CA . GLY A 1 103 ? 4.374 -8.124 -21.563 1.00 72.56 103 GLY A CA 1
ATOM 849 C C . GLY A 1 103 ? 3.926 -6.805 -22.198 1.00 72.56 103 GLY A C 1
ATOM 850 O O . GLY A 1 103 ? 3.206 -6.855 -23.190 1.00 72.56 103 GLY A O 1
ATOM 851 N N . LEU A 1 104 ? 4.349 -5.654 -21.657 1.00 82.44 104 LEU A N 1
ATOM 852 C CA . LEU A 1 104 ? 4.149 -4.362 -22.318 1.00 82.44 104 LEU A CA 1
ATOM 853 C C . LEU A 1 104 ? 4.744 -4.359 -23.730 1.00 82.44 104 LEU A C 1
ATOM 855 O O . LEU A 1 104 ? 5.892 -4.764 -23.935 1.00 82.44 104 LEU A O 1
ATOM 859 N N . ASP A 1 105 ? 3.974 -3.849 -24.687 1.00 84.38 105 ASP A N 1
ATOM 860 C CA . ASP A 1 105 ? 4.467 -3.555 -26.028 1.00 84.38 105 ASP A CA 1
ATOM 861 C C . ASP A 1 105 ? 5.138 -2.168 -26.110 1.00 84.38 105 ASP A C 1
ATOM 863 O O . ASP A 1 105 ? 5.067 -1.340 -25.195 1.00 84.38 105 ASP A O 1
ATOM 867 N N . GLN A 1 106 ? 5.812 -1.906 -27.233 1.00 84.06 106 GLN A N 1
ATOM 868 C CA . GLN A 1 106 ? 6.555 -0.664 -27.473 1.00 84.06 106 GLN A CA 1
ATOM 869 C C . GLN A 1 106 ? 5.668 0.595 -27.419 1.00 84.06 106 GLN A C 1
ATOM 871 O O . GLN A 1 106 ? 6.103 1.631 -26.913 1.00 84.06 106 GLN A O 1
ATOM 876 N N . ASN A 1 107 ? 4.422 0.526 -27.902 1.00 84.12 107 ASN A N 1
ATOM 877 C CA . ASN A 1 107 ? 3.494 1.659 -27.883 1.00 84.12 107 ASN A CA 1
ATOM 878 C C . ASN A 1 107 ? 2.991 1.939 -26.467 1.00 84.12 107 ASN A C 1
ATOM 880 O O . ASN A 1 107 ? 2.844 3.100 -26.085 1.00 84.12 107 ASN A O 1
ATOM 884 N N . GLN A 1 108 ? 2.758 0.892 -25.677 1.00 87.12 108 GLN A N 1
ATOM 885 C CA . GLN A 1 108 ? 2.368 1.035 -24.277 1.00 87.12 108 GLN A CA 1
ATOM 886 C C . GLN A 1 108 ? 3.509 1.633 -23.443 1.00 87.12 108 GLN A C 1
ATOM 888 O O . GLN A 1 108 ? 3.276 2.573 -22.682 1.00 87.12 108 GLN A O 1
ATOM 893 N N . ALA A 1 109 ? 4.750 1.171 -23.638 1.00 85.25 109 ALA A N 1
ATOM 894 C CA . ALA A 1 109 ? 5.931 1.753 -22.994 1.00 85.25 109 ALA A CA 1
ATOM 895 C C . ALA A 1 109 ? 6.118 3.239 -23.361 1.00 85.25 109 ALA A C 1
ATOM 897 O O . ALA A 1 109 ? 6.359 4.075 -22.489 1.00 85.25 109 ALA A O 1
ATOM 898 N N . LEU A 1 110 ? 5.928 3.586 -24.640 1.00 87.25 110 LEU A N 1
ATOM 899 C CA . LEU A 1 110 ? 5.946 4.971 -25.116 1.00 87.25 110 LEU A CA 1
ATOM 900 C C . LEU A 1 110 ? 4.828 5.816 -24.492 1.00 87.25 110 LEU A C 1
ATOM 902 O O . LEU A 1 110 ? 5.060 6.966 -24.133 1.00 87.25 110 LEU A O 1
ATOM 906 N N . GLY A 1 111 ? 3.636 5.247 -24.309 1.00 86.38 111 GLY A N 1
ATOM 907 C CA . GLY A 1 111 ? 2.524 5.911 -23.632 1.00 86.38 111 GLY A CA 1
ATOM 908 C C . GLY A 1 111 ? 2.859 6.300 -22.191 1.00 86.38 111 GLY A C 1
ATOM 909 O O . GLY A 1 111 ? 2.688 7.460 -21.818 1.00 86.38 111 GLY A O 1
ATOM 910 N N . TYR A 1 112 ? 3.393 5.365 -21.398 1.00 87.56 112 TYR A N 1
ATOM 911 C CA . TYR A 1 112 ? 3.831 5.652 -20.026 1.00 87.56 112 TYR A CA 1
ATOM 912 C C . TYR A 1 112 ? 4.928 6.719 -19.975 1.00 87.56 112 TYR A C 1
ATOM 914 O O . TYR A 1 112 ? 4.865 7.625 -19.143 1.00 87.56 112 TYR A O 1
ATOM 922 N N . PHE A 1 113 ? 5.894 6.654 -20.893 1.00 89.62 113 PHE A N 1
ATOM 923 C CA . PHE A 1 113 ? 6.957 7.650 -20.999 1.00 89.62 113 PHE A CA 1
ATOM 924 C C . PHE A 1 113 ? 6.410 9.062 -21.276 1.00 89.62 113 PHE A C 1
ATOM 926 O O . PHE A 1 113 ? 6.759 10.014 -20.578 1.00 89.62 113 PHE A O 1
ATOM 933 N N . LEU A 1 114 ? 5.507 9.204 -22.251 1.00 91.06 114 LEU A N 1
ATOM 934 C CA . LEU A 1 114 ? 4.922 10.501 -22.607 1.00 91.06 114 LEU A CA 1
ATOM 935 C C . LEU A 1 114 ? 4.102 11.111 -21.463 1.00 91.06 114 LEU A C 1
ATOM 937 O O . LEU A 1 114 ? 4.133 12.327 -21.274 1.00 91.06 114 LEU A O 1
ATOM 941 N N . LEU A 1 115 ? 3.397 10.281 -20.688 1.00 88.12 115 LEU A N 1
ATOM 942 C CA . LEU A 1 115 ? 2.685 10.734 -19.491 1.00 88.12 115 LEU A CA 1
ATOM 943 C C . LEU A 1 115 ? 3.655 11.264 -18.429 1.00 88.12 115 LEU A C 1
ATOM 945 O O . LEU A 1 115 ? 3.451 12.365 -17.927 1.00 88.12 115 LEU A O 1
ATOM 949 N N . ALA A 1 116 ? 4.750 10.549 -18.160 1.00 87.62 116 ALA A N 1
ATOM 950 C CA . ALA A 1 116 ? 5.768 11.010 -17.217 1.00 87.62 116 ALA A CA 1
ATOM 951 C C . ALA A 1 116 ? 6.403 12.346 -17.651 1.00 87.62 116 ALA A C 1
ATOM 953 O O . ALA A 1 116 ? 6.584 13.242 -16.828 1.00 87.62 116 ALA A O 1
ATOM 954 N N . CYS A 1 117 ? 6.690 12.525 -18.947 1.00 88.44 117 CYS A N 1
ATOM 955 C CA . CYS A 1 117 ? 7.191 13.799 -19.473 1.00 88.44 117 CYS A CA 1
ATOM 956 C C . CYS A 1 117 ? 6.186 14.946 -19.322 1.00 88.44 117 CYS A C 1
ATOM 958 O O . CYS A 1 117 ? 6.587 16.073 -19.027 1.00 88.44 117 CYS A O 1
ATOM 960 N N . LYS A 1 118 ? 4.893 14.668 -19.525 1.00 87.25 118 LYS A N 1
ATOM 961 C CA . LYS A 1 118 ? 3.826 15.651 -19.325 1.00 87.25 118 LYS A CA 1
ATOM 962 C C . LYS A 1 118 ? 3.773 16.107 -17.866 1.00 87.25 118 LYS A C 1
ATOM 964 O O . LYS A 1 118 ? 3.746 17.308 -17.622 1.00 87.25 118 LYS A O 1
ATOM 969 N N . ASP A 1 119 ? 3.808 15.173 -16.920 1.00 87.38 119 ASP A N 1
ATOM 970 C CA . ASP A 1 119 ? 3.735 15.483 -15.486 1.00 87.38 119 ASP A CA 1
ATOM 971 C C . ASP A 1 119 ? 4.992 16.210 -14.981 1.00 87.38 119 ASP A C 1
ATOM 973 O O . ASP A 1 119 ? 4.911 17.076 -14.111 1.00 87.38 119 ASP A O 1
ATOM 977 N N . ALA A 1 120 ? 6.153 15.926 -15.577 1.00 89.12 120 ALA A N 1
ATOM 978 C CA . ALA A 1 120 ? 7.400 16.641 -15.314 1.00 89.12 120 ALA A CA 1
ATOM 979 C C . ALA A 1 120 ? 7.492 18.018 -16.011 1.00 89.12 120 ALA A C 1
ATOM 981 O O . ALA A 1 120 ? 8.530 18.672 -15.914 1.00 89.12 120 ALA A O 1
ATOM 982 N N . ASN A 1 121 ? 6.438 18.468 -16.710 1.00 92.12 121 ASN A N 1
ATOM 983 C CA . ASN A 1 121 ? 6.408 19.715 -17.486 1.00 92.12 121 ASN A CA 1
ATOM 984 C C . ASN A 1 121 ? 7.583 19.853 -18.475 1.00 92.12 121 ASN A C 1
ATOM 986 O O . ASN A 1 121 ? 8.148 20.936 -18.651 1.00 92.12 121 ASN A O 1
ATOM 990 N N . VAL A 1 122 ? 7.963 18.756 -19.137 1.00 91.00 122 VAL A N 1
ATOM 991 C CA . VAL A 1 122 ? 9.012 18.787 -20.165 1.00 91.00 122 VAL A CA 1
ATOM 992 C C . VAL A 1 122 ? 8.543 19.650 -21.352 1.00 91.00 122 VAL A C 1
ATOM 994 O O . VAL A 1 122 ? 7.399 19.504 -21.789 1.00 91.00 122 VAL A O 1
ATOM 997 N N . PRO A 1 123 ? 9.390 20.538 -21.911 1.00 95.88 123 PRO A N 1
ATOM 998 C CA . PRO A 1 123 ? 9.018 21.363 -23.060 1.00 95.88 123 PRO A CA 1
ATOM 999 C C . PRO A 1 123 ? 8.570 20.535 -24.271 1.00 95.88 123 PRO A C 1
ATOM 1001 O O . PRO A 1 123 ? 9.167 19.507 -24.590 1.00 95.88 123 PRO A O 1
ATOM 1004 N N . GLU A 1 124 ? 7.557 21.015 -24.997 1.00 92.06 124 GLU A N 1
ATOM 1005 C CA . GLU A 1 124 ? 6.939 20.279 -26.112 1.00 92.06 124 GLU A CA 1
ATOM 1006 C C . GLU A 1 124 ? 7.943 19.899 -27.213 1.00 92.06 124 GLU A C 1
ATOM 1008 O O . GLU A 1 124 ? 7.911 18.782 -27.729 1.00 92.06 124 GLU A O 1
ATOM 1013 N N . GLU A 1 125 ? 8.875 20.796 -27.538 1.00 93.00 125 GLU A N 1
ATOM 1014 C CA . GLU A 1 125 ? 9.911 20.539 -28.545 1.00 93.00 125 GLU A CA 1
ATOM 1015 C C . GLU A 1 125 ? 10.858 19.410 -28.120 1.00 93.00 125 GLU A C 1
ATOM 1017 O O . GLU A 1 125 ? 11.192 18.542 -28.927 1.00 93.00 125 GLU A O 1
ATOM 1022 N N . THR A 1 126 ? 11.193 19.339 -26.829 1.00 92.12 126 THR A N 1
ATOM 1023 C CA . THR A 1 126 ? 11.972 18.233 -26.265 1.00 92.12 126 THR A CA 1
ATOM 1024 C C . THR A 1 126 ? 11.180 16.927 -26.307 1.00 92.12 126 THR A C 1
ATOM 1026 O O . THR A 1 126 ? 11.724 15.897 -26.69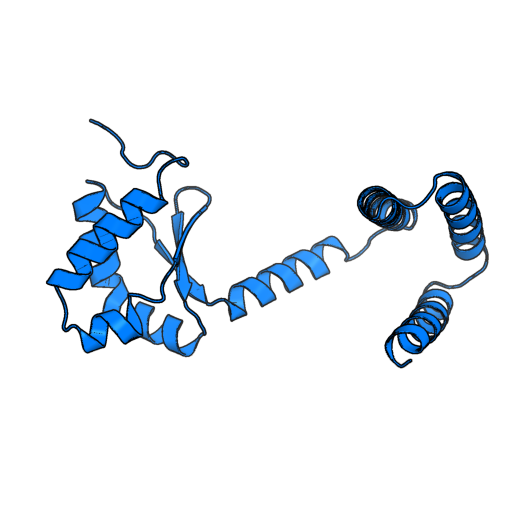3 1.00 92.12 126 THR A O 1
ATOM 1029 N N . ILE A 1 127 ? 9.880 16.947 -25.989 1.00 93.25 127 ILE A N 1
ATOM 1030 C CA . ILE A 1 127 ? 9.028 15.748 -26.073 1.00 93.25 127 ILE A CA 1
ATOM 1031 C C . ILE A 1 127 ? 8.962 15.228 -27.517 1.00 93.25 127 ILE A C 1
ATOM 1033 O O . ILE A 1 127 ? 9.084 14.023 -27.743 1.00 93.25 127 ILE A O 1
ATOM 1037 N N . LYS A 1 128 ? 8.810 16.119 -28.508 1.00 92.94 128 LYS A N 1
ATOM 1038 C CA . LYS A 1 128 ? 8.794 15.757 -29.937 1.00 92.94 128 LYS A CA 1
ATOM 1039 C C . LYS A 1 128 ? 10.111 15.129 -30.385 1.00 92.94 128 LYS A C 1
ATOM 1041 O O . LYS A 1 128 ? 10.091 14.166 -31.154 1.00 92.94 128 LYS A O 1
ATOM 1046 N N . GLU A 1 129 ? 11.240 15.669 -29.936 1.00 94.38 129 GLU A N 1
ATOM 1047 C CA . GLU A 1 129 ? 12.562 15.118 -30.232 1.00 94.38 129 GLU A CA 1
ATOM 1048 C C . GLU A 1 129 ? 12.742 13.734 -29.600 1.00 94.38 129 GLU A C 1
ATOM 1050 O O . GLU A 1 129 ? 13.066 12.773 -30.300 1.00 94.38 129 GLU A O 1
ATOM 1055 N N . VAL A 1 130 ? 12.440 13.597 -28.306 1.00 91.31 130 VAL A N 1
ATOM 1056 C CA . VAL A 1 130 ? 12.569 12.313 -27.609 1.00 91.31 130 VAL A CA 1
ATOM 1057 C C . VAL A 1 130 ? 11.639 11.258 -28.210 1.00 91.31 130 VAL A C 1
ATOM 1059 O O . VAL A 1 130 ? 12.066 10.125 -28.406 1.00 91.31 130 VAL A O 1
ATOM 1062 N N . TYR A 1 131 ? 10.413 11.619 -28.600 1.00 90.94 131 TYR A N 1
ATOM 1063 C CA . TYR A 1 131 ? 9.490 10.710 -29.286 1.00 90.94 131 TYR A CA 1
ATOM 1064 C C . TYR A 1 131 ? 10.073 10.157 -30.595 1.00 90.94 131 TYR A C 1
ATOM 1066 O O . TYR A 1 131 ? 9.988 8.955 -30.857 1.00 90.94 131 TYR A O 1
ATOM 1074 N N . LYS A 1 132 ? 10.680 11.021 -31.422 1.00 93.62 132 LYS A N 1
ATOM 1075 C CA . LYS A 1 132 ? 11.332 10.604 -32.675 1.00 93.62 132 LYS A CA 1
ATOM 1076 C C . LYS A 1 132 ? 12.509 9.674 -32.400 1.00 93.62 132 LYS A C 1
ATOM 1078 O O . LYS A 1 132 ? 12.610 8.628 -33.036 1.00 93.62 132 LYS A O 1
ATOM 1083 N N . ASN A 1 133 ? 13.352 10.031 -31.434 1.00 92.25 133 ASN A N 1
ATOM 1084 C CA . ASN A 1 133 ? 14.515 9.232 -31.058 1.00 92.25 133 ASN A CA 1
ATOM 1085 C C . ASN A 1 133 ? 14.094 7.862 -30.518 1.00 92.25 133 ASN A C 1
ATOM 1087 O O . ASN A 1 133 ? 14.649 6.846 -30.917 1.00 92.25 133 ASN A O 1
ATOM 1091 N N . MET A 1 134 ? 13.076 7.815 -29.661 1.00 90.56 134 MET A N 1
ATOM 1092 C CA . MET A 1 134 ? 12.578 6.578 -29.065 1.00 90.56 134 MET A CA 1
ATOM 1093 C C . MET A 1 134 ? 12.003 5.628 -30.121 1.00 90.56 134 MET A C 1
ATOM 1095 O O . MET A 1 134 ? 12.318 4.442 -30.101 1.00 90.56 134 MET A O 1
ATOM 1099 N N . LYS A 1 135 ? 11.256 6.150 -31.106 1.00 90.06 135 LYS A N 1
ATOM 1100 C CA . LYS A 1 135 ? 10.833 5.358 -32.273 1.00 90.06 135 LYS A CA 1
ATOM 1101 C C . LYS A 1 135 ? 12.014 4.820 -33.076 1.00 90.06 135 LYS A C 1
ATOM 1103 O O . LYS A 1 135 ? 12.028 3.642 -33.403 1.00 90.06 135 LYS A O 1
ATOM 1108 N N . TRP A 1 136 ? 13.011 5.659 -33.349 1.00 92.06 136 TRP A N 1
ATOM 1109 C CA . TRP A 1 136 ? 14.213 5.227 -34.062 1.00 92.06 136 TRP A CA 1
ATOM 1110 C C . TRP A 1 136 ? 14.950 4.107 -33.314 1.00 92.06 136 TRP A C 1
ATOM 1112 O O . TRP A 1 136 ? 15.342 3.115 -33.920 1.00 92.06 136 TRP A O 1
ATOM 1122 N N . TYR A 1 137 ? 15.086 4.213 -31.990 1.00 91.44 137 TYR A N 1
ATOM 1123 C CA . TYR A 1 137 ? 15.718 3.170 -31.182 1.00 91.44 137 TYR A CA 1
ATOM 1124 C C . TYR A 1 137 ? 14.918 1.866 -31.149 1.00 91.44 137 TYR A C 1
ATOM 1126 O O . TYR A 1 137 ? 15.535 0.805 -31.147 1.00 91.44 137 TYR A O 1
ATOM 1134 N N . PHE A 1 138 ? 13.583 1.919 -31.170 1.00 87.62 138 PHE A N 1
ATOM 1135 C CA . PHE A 1 138 ? 12.753 0.713 -31.267 1.00 87.62 138 PHE A CA 1
ATOM 1136 C C . PHE A 1 138 ? 12.978 -0.075 -32.559 1.00 87.62 138 PHE A C 1
ATOM 1138 O O . PHE A 1 138 ? 12.895 -1.302 -32.526 1.00 87.62 138 PHE A O 1
ATOM 1145 N N . ASP A 1 139 ? 13.287 0.611 -33.659 1.00 89.62 139 ASP A N 1
ATOM 1146 C CA . ASP A 1 139 ? 13.574 -0.029 -34.945 1.00 89.62 139 ASP A CA 1
ATOM 1147 C C . ASP A 1 139 ? 15.030 -0.518 -35.044 1.00 89.62 139 ASP A C 1
ATOM 1149 O O . ASP A 1 139 ? 15.322 -1.477 -35.759 1.00 89.62 139 ASP A O 1
ATOM 1153 N N . MET A 1 140 ? 15.956 0.144 -34.343 1.00 90.69 140 MET A N 1
ATOM 1154 C CA . MET A 1 140 ? 17.400 -0.018 -34.559 1.00 90.69 140 MET A CA 1
ATOM 1155 C C . MET A 1 140 ? 18.138 -0.811 -33.476 1.00 90.69 140 MET A C 1
ATOM 1157 O O . MET A 1 140 ? 19.248 -1.276 -33.739 1.00 90.69 140 MET A O 1
ATOM 1161 N N . LYS A 1 141 ? 17.583 -0.950 -32.266 1.00 88.00 141 LYS A N 1
ATOM 1162 C CA . LYS A 1 141 ? 18.228 -1.658 -31.148 1.00 88.00 141 LYS A CA 1
ATOM 1163 C C . LYS A 1 141 ? 17.407 -2.855 -30.684 1.00 88.00 141 LYS A C 1
ATOM 1165 O O . LYS A 1 141 ? 16.178 -2.817 -30.666 1.00 88.00 141 LYS A O 1
ATOM 1170 N N . SER A 1 142 ? 18.105 -3.908 -30.254 1.00 90.25 142 SER A N 1
ATOM 1171 C CA . SER A 1 142 ? 17.471 -4.986 -29.495 1.00 90.25 142 SER A CA 1
ATOM 1172 C C . SER A 1 142 ? 16.977 -4.454 -28.144 1.00 90.25 142 SER A C 1
ATOM 1174 O O . SER A 1 142 ? 17.437 -3.414 -27.659 1.00 90.25 142 SER A O 1
ATOM 1176 N N . ARG A 1 143 ? 16.020 -5.157 -27.529 1.00 85.19 143 ARG A N 1
ATOM 1177 C CA . ARG A 1 143 ? 15.489 -4.751 -26.217 1.00 85.19 143 ARG A CA 1
ATOM 1178 C C . ARG A 1 143 ? 16.578 -4.820 -25.154 1.00 85.19 143 ARG A C 1
ATOM 1180 O O . ARG A 1 143 ? 16.650 -3.947 -24.299 1.00 85.19 143 ARG A O 1
ATOM 1187 N N . GLU A 1 144 ? 17.425 -5.832 -25.260 1.00 86.06 144 GLU A N 1
ATOM 1188 C CA . GLU A 1 144 ? 18.520 -6.124 -24.351 1.00 86.06 144 GLU A CA 1
ATOM 1189 C C . GLU A 1 144 ? 19.605 -5.033 -24.429 1.00 86.06 144 GLU A C 1
ATOM 1191 O O . GLU A 1 144 ? 19.996 -4.488 -23.397 1.00 86.06 144 GLU A O 1
ATOM 1196 N N . ASP A 1 145 ? 20.007 -4.619 -25.639 1.00 89.12 145 ASP A N 1
ATOM 1197 C CA . ASP A 1 145 ? 20.993 -3.539 -25.820 1.00 89.12 145 ASP A CA 1
ATOM 1198 C C . ASP A 1 145 ? 20.444 -2.182 -25.353 1.00 89.12 145 ASP A C 1
ATOM 1200 O O . ASP A 1 145 ? 21.150 -1.388 -24.726 1.00 89.12 145 ASP A O 1
ATOM 1204 N N . ALA A 1 146 ? 19.171 -1.899 -25.657 1.00 88.12 146 ALA A N 1
ATOM 1205 C CA . ALA A 1 146 ? 18.512 -0.668 -25.230 1.00 88.12 146 ALA A CA 1
ATOM 1206 C C . ALA A 1 146 ? 18.401 -0.579 -23.697 1.00 88.12 146 ALA A C 1
ATOM 1208 O O . ALA A 1 146 ? 18.635 0.492 -23.129 1.00 88.12 146 ALA A O 1
ATOM 1209 N N . GLU A 1 147 ? 18.084 -1.692 -23.026 1.00 86.00 147 GLU A N 1
ATOM 1210 C CA . GLU A 1 147 ? 18.058 -1.783 -21.565 1.00 86.00 147 GLU A CA 1
ATOM 1211 C C . GLU A 1 147 ? 19.452 -1.550 -20.969 1.00 86.00 147 GLU A C 1
ATOM 1213 O O . GLU A 1 147 ? 19.612 -0.717 -20.069 1.00 86.00 147 GLU A O 1
ATOM 1218 N N . GLU A 1 148 ? 20.470 -2.250 -21.476 1.00 87.75 148 GLU A N 1
ATOM 1219 C CA . GLU A 1 148 ? 21.826 -2.167 -20.939 1.00 87.75 148 GLU A CA 1
ATOM 1220 C C . GLU A 1 148 ? 22.414 -0.758 -21.093 1.00 87.75 148 GLU A C 1
ATOM 1222 O O . GLU A 1 148 ? 22.844 -0.149 -20.105 1.00 87.75 148 GLU A O 1
ATOM 1227 N N . GLU A 1 149 ? 22.410 -0.209 -22.312 1.00 91.56 149 GLU A N 1
ATOM 1228 C CA . GLU A 1 149 ? 22.981 1.110 -22.596 1.00 91.56 149 GLU A CA 1
ATOM 1229 C C . GLU A 1 149 ? 22.210 2.227 -21.880 1.00 91.56 149 GLU A C 1
ATOM 1231 O O . GLU A 1 149 ? 22.824 3.106 -21.261 1.00 91.56 149 GLU A O 1
ATOM 1236 N N . GLY A 1 150 ? 20.873 2.168 -21.904 1.00 88.44 150 GLY A N 1
ATOM 1237 C CA . GLY A 1 150 ? 20.007 3.160 -21.269 1.00 88.44 150 GLY A CA 1
ATOM 1238 C C . GLY A 1 150 ? 20.196 3.209 -19.753 1.00 88.44 150 GLY A C 1
ATOM 1239 O O . GLY A 1 150 ? 20.438 4.279 -19.183 1.00 88.44 150 GLY A O 1
ATOM 1240 N N . HIS A 1 151 ? 20.169 2.052 -19.082 1.00 85.88 151 HIS A N 1
ATOM 1241 C CA . HIS A 1 151 ? 20.375 1.985 -17.633 1.00 85.88 151 HIS A CA 1
ATOM 1242 C C . HIS A 1 151 ? 21.805 2.345 -17.232 1.00 85.88 151 HIS A C 1
ATOM 1244 O O . HIS A 1 151 ? 22.015 2.961 -16.183 1.00 85.88 151 HIS A O 1
ATOM 1250 N N . LYS A 1 152 ? 22.804 1.986 -18.044 1.00 90.62 152 LYS A N 1
ATOM 1251 C CA . LYS A 1 152 ? 24.201 2.361 -17.799 1.00 90.62 152 LYS A CA 1
ATOM 1252 C C . LYS A 1 152 ? 24.385 3.878 -17.828 1.00 90.62 152 LYS A C 1
ATOM 1254 O O . LYS A 1 152 ? 25.002 4.418 -16.909 1.00 90.62 152 LYS A O 1
ATOM 1259 N N . TRP A 1 153 ? 23.822 4.560 -18.826 1.00 91.12 153 TRP A N 1
ATOM 1260 C CA . TRP A 1 153 ? 23.853 6.020 -18.897 1.00 91.12 153 TRP A CA 1
ATOM 1261 C C . TRP A 1 153 ? 23.099 6.660 -17.727 1.00 91.12 153 TRP A C 1
ATOM 1263 O O . TRP A 1 153 ? 23.672 7.491 -17.024 1.00 91.12 153 TRP A O 1
ATOM 1273 N N . PHE A 1 154 ? 21.872 6.224 -17.433 1.00 82.75 154 PHE A N 1
ATOM 1274 C CA . PHE A 1 154 ? 21.083 6.803 -16.341 1.00 82.75 154 PHE A CA 1
ATOM 1275 C C . PHE A 1 154 ? 21.781 6.672 -14.978 1.00 82.75 154 PHE A C 1
ATOM 1277 O O . PHE A 1 154 ? 21.882 7.640 -14.225 1.00 82.75 154 PHE A O 1
ATOM 1284 N N . ARG A 1 155 ? 22.363 5.501 -14.681 1.00 83.88 155 ARG A N 1
ATOM 1285 C CA . ARG A 1 155 ? 23.145 5.290 -13.449 1.00 83.88 155 ARG A CA 1
ATOM 1286 C C . ARG A 1 155 ? 24.360 6.213 -13.340 1.00 83.88 155 ARG A C 1
ATOM 1288 O O . ARG A 1 155 ? 24.794 6.482 -12.223 1.00 83.88 155 ARG A O 1
ATOM 1295 N N . SER A 1 156 ? 24.921 6.671 -14.461 1.00 88.88 156 SER A N 1
ATOM 1296 C CA . SER A 1 156 ? 26.045 7.615 -14.457 1.00 88.88 156 SER A CA 1
ATOM 1297 C C . SER A 1 156 ? 25.639 9.017 -13.994 1.00 88.88 156 SER A C 1
ATOM 1299 O O . SER A 1 156 ? 26.450 9.689 -13.371 1.00 88.88 156 SER A O 1
ATOM 1301 N N . LEU A 1 157 ? 24.377 9.411 -14.205 1.00 79.69 157 LEU A N 1
ATOM 1302 C CA . LEU A 1 157 ? 23.838 10.713 -13.793 1.00 79.69 157 LEU A CA 1
ATOM 1303 C C . LEU A 1 157 ? 23.555 10.797 -12.288 1.00 79.69 157 LEU A C 1
ATOM 1305 O O . LEU A 1 157 ? 23.621 11.870 -11.708 1.00 79.69 157 LEU A O 1
ATOM 1309 N N . ILE A 1 158 ? 23.216 9.670 -11.654 1.00 78.00 158 ILE A N 1
ATOM 1310 C CA . ILE A 1 158 ? 22.861 9.628 -10.222 1.00 78.00 158 ILE A CA 1
ATOM 1311 C C . ILE A 1 158 ? 24.113 9.538 -9.331 1.00 78.00 158 ILE A C 1
ATOM 1313 O O . ILE A 1 158 ? 24.055 9.788 -8.131 1.00 78.00 158 ILE A O 1
ATOM 1317 N N . LYS A 1 159 ? 25.258 9.144 -9.903 1.00 63.22 159 LYS A N 1
ATOM 1318 C CA . LYS A 1 159 ? 26.530 8.978 -9.182 1.00 63.22 159 LYS A CA 1
ATOM 1319 C C . LYS A 1 159 ? 27.439 10.220 -9.224 1.00 63.22 159 LYS A C 1
ATOM 1321 O O . LYS A 1 159 ? 28.559 10.129 -8.724 1.00 63.22 159 LYS A O 1
ATOM 1326 N N . SER A 1 160 ? 26.983 11.331 -9.809 1.00 48.81 160 SER A N 1
ATOM 1327 C CA . SER A 1 160 ? 27.660 12.641 -9.833 1.00 48.81 160 SER A CA 1
ATOM 1328 C C . SER A 1 160 ? 26.952 13.639 -8.932 1.00 48.81 160 SER A C 1
ATOM 1330 O O . SER A 1 160 ? 27.658 14.376 -8.214 1.00 48.81 160 SER A O 1
#

Radius of gyration: 23.86 Å; chains: 1; bounding box: 58×34×64 Å